Protein AF-A0A4Q0J1G7-F1 (afdb_monomer_lite)

Foldseek 3Di:
DDPVLVVVVVLQVVQVVVDPDDDALPSCVVRSVDHSVVVVVSVPDDDPVVVVVVVVCCVVVNPDPDDDDDDDDDDDDDPDDD

Structure (mmCIF, N/CA/C/O backbone):
data_AF-A0A4Q0J1G7-F1
#
_entry.id   AF-A0A4Q0J1G7-F1
#
loop_
_atom_site.group_PDB
_atom_site.id
_atom_site.type_symbol
_atom_site.label_atom_id
_atom_site.label_alt_id
_atom_site.label_comp_id
_atom_site.label_asym_id
_atom_site.label_entity_id
_atom_site.label_seq_id
_atom_site.pdbx_PDB_ins_code
_atom_site.Cartn_x
_atom_site.Cartn_y
_atom_site.Cartn_z
_atom_site.occupancy
_atom_site.B_iso_or_equiv
_atom_site.auth_seq_id
_atom_site.auth_comp_id
_atom_site.auth_asym_id
_atom_site.auth_atom_id
_atom_site.pdbx_PDB_model_num
ATOM 1 N N . MET A 1 1 ? 6.843 11.573 -5.094 1.00 72.69 1 MET A N 1
ATOM 2 C CA . MET A 1 1 ? 6.119 11.071 -3.901 1.00 72.69 1 MET A CA 1
ATOM 3 C C . MET A 1 1 ? 6.817 11.606 -2.657 1.00 72.69 1 MET A C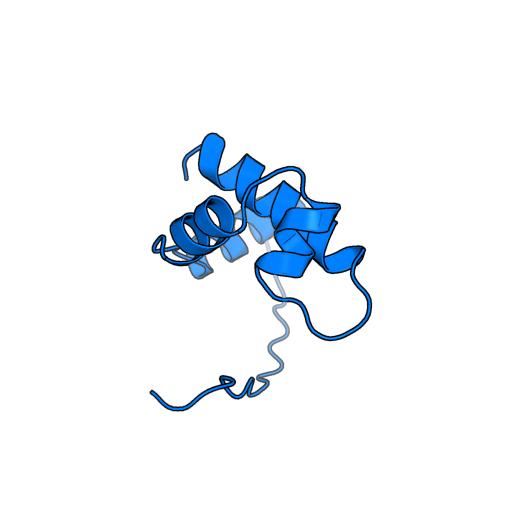 1
ATOM 5 O O . MET A 1 1 ? 8.036 11.712 -2.687 1.00 72.69 1 MET A O 1
ATOM 9 N N . SER A 1 2 ? 6.104 12.016 -1.600 1.00 86.06 2 SER A N 1
ATOM 10 C CA . SER A 1 2 ? 6.780 12.610 -0.433 1.00 86.06 2 SER A CA 1
ATOM 11 C C . SER A 1 2 ? 7.577 11.555 0.347 1.00 86.06 2 SER A C 1
ATOM 13 O O . SER A 1 2 ? 7.115 10.426 0.524 1.00 86.06 2 SER A O 1
ATOM 15 N N . LYS A 1 3 ? 8.753 11.927 0.874 1.00 87.56 3 LYS A N 1
ATOM 16 C CA . LYS A 1 3 ? 9.582 11.047 1.725 1.00 87.56 3 LYS A CA 1
ATOM 17 C C . LYS A 1 3 ? 8.794 10.491 2.917 1.00 87.56 3 LYS A C 1
ATOM 19 O O . LYS A 1 3 ? 8.953 9.338 3.303 1.00 87.56 3 LYS A O 1
ATOM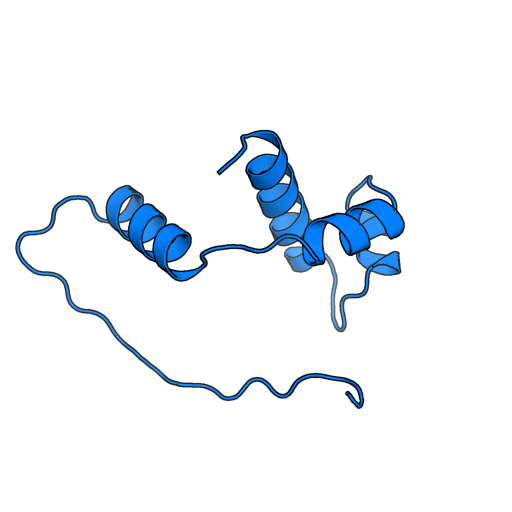 24 N N . ARG A 1 4 ? 7.889 11.303 3.472 1.00 89.94 4 ARG A N 1
ATOM 25 C CA . ARG A 1 4 ? 6.997 10.910 4.570 1.00 89.94 4 ARG A CA 1
ATOM 26 C C . ARG A 1 4 ? 6.042 9.785 4.166 1.00 89.94 4 ARG A C 1
ATOM 28 O O . ARG A 1 4 ? 5.864 8.852 4.944 1.00 89.94 4 ARG A O 1
ATOM 35 N N . PHE A 1 5 ? 5.445 9.871 2.978 1.00 87.69 5 PHE A N 1
ATOM 36 C CA . PHE A 1 5 ? 4.557 8.827 2.472 1.00 87.69 5 PHE A CA 1
ATOM 37 C C . PHE A 1 5 ? 5.327 7.533 2.182 1.00 87.69 5 PHE A C 1
ATOM 39 O O . PHE A 1 5 ? 4.889 6.471 2.610 1.00 87.69 5 PHE A O 1
ATOM 46 N N . LEU A 1 6 ? 6.507 7.620 1.556 1.00 88.38 6 LEU A N 1
ATOM 47 C CA . LEU A 1 6 ? 7.371 6.456 1.307 1.00 88.38 6 LEU A CA 1
ATOM 48 C C . LEU A 1 6 ? 7.744 5.728 2.606 1.00 88.38 6 LEU A C 1
ATOM 50 O O . LEU A 1 6 ? 7.576 4.515 2.709 1.00 88.38 6 LEU A O 1
ATOM 54 N N . ASN A 1 7 ? 8.158 6.470 3.638 1.00 92.12 7 ASN A N 1
ATOM 55 C CA . ASN A 1 7 ? 8.457 5.891 4.950 1.00 92.12 7 ASN A CA 1
ATOM 56 C C . ASN A 1 7 ? 7.238 5.192 5.569 1.00 92.12 7 ASN A C 1
ATOM 58 O O . ASN A 1 7 ? 7.372 4.137 6.188 1.00 92.12 7 ASN A O 1
ATOM 62 N N . TRP A 1 8 ? 6.045 5.771 5.410 1.00 93.19 8 TRP A N 1
ATOM 63 C CA . TRP A 1 8 ? 4.811 5.142 5.870 1.00 93.19 8 TRP A CA 1
ATOM 64 C C . TRP A 1 8 ? 4.472 3.873 5.075 1.00 93.19 8 TRP A C 1
ATOM 66 O O . TRP A 1 8 ? 4.061 2.880 5.677 1.00 93.19 8 TRP A O 1
ATOM 76 N N . LEU A 1 9 ? 4.663 3.877 3.755 1.00 92.81 9 LEU A N 1
ATOM 77 C CA . LEU A 1 9 ? 4.395 2.723 2.900 1.00 92.81 9 LEU A CA 1
ATOM 78 C C . LEU A 1 9 ? 5.318 1.550 3.258 1.00 92.81 9 LEU A C 1
ATOM 80 O O . LEU A 1 9 ? 4.833 0.448 3.504 1.00 92.81 9 LEU A O 1
ATOM 84 N N . ILE A 1 10 ? 6.624 1.804 3.400 1.00 93.50 10 ILE A N 1
ATOM 85 C CA . ILE A 1 10 ? 7.616 0.797 3.816 1.00 93.50 10 ILE A CA 1
ATOM 86 C C . ILE A 1 10 ? 7.258 0.213 5.186 1.00 93.50 10 ILE A C 1
ATOM 88 O O . ILE A 1 10 ? 7.253 -1.005 5.364 1.00 93.50 10 ILE A O 1
ATOM 92 N N . LEU A 1 11 ? 6.925 1.073 6.155 1.00 95.88 11 LEU A N 1
ATOM 93 C CA . LEU A 1 11 ? 6.471 0.641 7.477 1.00 95.88 11 LEU A CA 1
ATOM 94 C C . LEU A 1 11 ? 5.232 -0.258 7.375 1.00 95.88 11 LEU A C 1
ATOM 96 O O . LEU A 1 11 ? 5.173 -1.301 8.023 1.00 95.88 11 LEU A O 1
ATOM 100 N N . THR A 1 12 ? 4.255 0.133 6.558 1.00 96.00 12 THR A N 1
ATOM 101 C CA . THR A 1 12 ? 3.001 -0.607 6.382 1.00 96.00 12 THR A CA 1
ATOM 102 C C . THR A 1 12 ? 3.256 -1.987 5.784 1.00 96.00 12 THR A C 1
ATOM 104 O O . THR A 1 12 ? 2.795 -2.968 6.356 1.00 96.00 12 THR A O 1
ATOM 107 N N . ILE A 1 13 ? 4.045 -2.086 4.708 1.00 95.25 13 ILE A N 1
ATOM 108 C CA . ILE A 1 13 ? 4.385 -3.362 4.055 1.00 95.25 13 ILE A CA 1
ATOM 109 C C . ILE A 1 13 ? 5.094 -4.304 5.036 1.00 95.25 13 ILE A C 1
ATOM 111 O O . ILE A 1 13 ? 4.681 -5.451 5.196 1.00 95.25 13 ILE A O 1
ATOM 115 N N . ARG A 1 14 ? 6.107 -3.806 5.761 1.00 95.81 14 ARG A N 1
ATOM 116 C CA . ARG A 1 14 ? 6.811 -4.593 6.790 1.00 95.81 14 ARG A CA 1
ATOM 117 C C . ARG A 1 14 ? 5.862 -5.083 7.879 1.00 95.81 14 ARG A C 1
ATOM 119 O O . ARG A 1 14 ? 5.945 -6.229 8.295 1.00 95.81 14 ARG A O 1
ATOM 126 N N . THR A 1 15 ? 4.941 -4.228 8.318 1.00 96.50 15 THR A N 1
ATOM 127 C CA . THR A 1 15 ? 3.967 -4.582 9.357 1.00 96.50 15 THR A CA 1
ATOM 128 C C . THR A 1 15 ? 2.984 -5.646 8.862 1.00 96.50 15 THR A C 1
ATOM 130 O O . THR A 1 15 ? 2.681 -6.577 9.599 1.00 96.50 15 THR A O 1
ATOM 133 N N . VAL A 1 16 ? 2.505 -5.544 7.615 1.00 96.25 16 VAL A N 1
ATOM 134 C CA . VAL A 1 16 ? 1.620 -6.546 6.993 1.00 96.25 16 VAL A CA 1
ATOM 135 C C . VAL A 1 16 ? 2.294 -7.916 6.949 1.00 96.25 16 VAL A C 1
ATOM 137 O O . VAL A 1 16 ? 1.668 -8.896 7.339 1.00 96.25 16 VAL A O 1
ATOM 140 N N . ALA A 1 17 ? 3.571 -7.978 6.559 1.00 95.44 17 ALA A N 1
ATOM 141 C CA . ALA A 1 17 ? 4.329 -9.229 6.482 1.00 95.44 17 ALA A CA 1
ATOM 142 C C . ALA A 1 17 ? 4.477 -9.954 7.837 1.00 95.44 17 ALA A C 1
ATOM 144 O O . ALA A 1 17 ? 4.695 -11.161 7.865 1.00 95.44 17 ALA A O 1
ATOM 145 N N . LEU A 1 18 ? 4.338 -9.237 8.959 1.00 92.25 18 LEU A N 1
ATOM 146 C CA . LEU A 1 18 ? 4.438 -9.791 10.314 1.00 92.25 18 LEU A CA 1
ATOM 147 C C . LEU A 1 18 ? 3.090 -10.242 10.901 1.00 92.25 18 LEU A C 1
ATOM 149 O O . LEU A 1 18 ? 3.063 -10.869 11.960 1.00 92.25 18 LEU A O 1
ATOM 153 N N . ILE A 1 19 ? 1.961 -9.898 10.273 1.00 94.31 19 ILE A N 1
ATOM 154 C CA . ILE A 1 19 ? 0.627 -10.159 10.822 1.00 94.31 19 ILE A CA 1
AT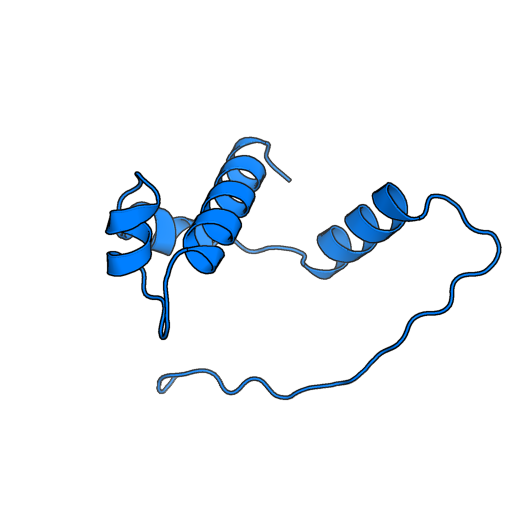OM 155 C C . ILE A 1 19 ? 0.026 -11.401 10.149 1.00 94.31 19 ILE A C 1
ATOM 157 O O . ILE A 1 19 ? -0.377 -11.323 8.991 1.00 94.31 19 ILE A O 1
ATOM 161 N N . PRO A 1 20 ? -0.144 -12.528 10.865 1.00 90.81 20 PRO A N 1
ATOM 162 C CA . PRO A 1 20 ? -0.801 -13.696 10.292 1.00 90.81 20 PRO A CA 1
ATOM 163 C C . PRO A 1 20 ? -2.306 -13.456 10.091 1.00 90.81 20 PRO A C 1
ATOM 165 O O . PRO A 1 20 ? -3.005 -12.946 10.980 1.00 90.81 20 PRO A O 1
ATOM 168 N N . GLY A 1 21 ? -2.830 -13.868 8.937 1.00 89.31 21 GLY A N 1
ATOM 169 C CA . GLY A 1 21 ? -4.251 -13.782 8.593 1.00 89.31 21 GLY A CA 1
ATOM 170 C C . GLY A 1 21 ? -4.722 -12.368 8.228 1.00 89.31 21 GLY A C 1
ATOM 171 O O . GLY A 1 21 ? -3.971 -11.552 7.706 1.00 89.31 21 GLY A O 1
ATOM 172 N N . LYS A 1 22 ? -6.001 -12.063 8.490 1.00 88.88 22 LYS A N 1
ATOM 173 C CA . LYS A 1 22 ? -6.628 -10.798 8.063 1.00 88.88 22 LYS A CA 1
ATOM 174 C C . LYS A 1 22 ? -5.994 -9.577 8.735 1.00 88.88 22 LYS A C 1
ATOM 176 O O . LYS A 1 22 ? -5.974 -9.483 9.964 1.00 88.88 22 LYS A O 1
ATOM 181 N N . VAL A 1 23 ? -5.565 -8.604 7.939 1.00 93.12 23 VAL A N 1
ATOM 182 C CA . VAL A 1 23 ? -5.011 -7.334 8.424 1.00 93.12 23 VAL A CA 1
ATOM 183 C C . VAL A 1 23 ? -6.105 -6.266 8.478 1.00 93.12 23 VAL A C 1
ATOM 185 O O . VAL A 1 23 ? -6.873 -6.098 7.538 1.00 93.12 23 VAL A O 1
ATOM 188 N N . ASN A 1 24 ? -6.172 -5.526 9.584 1.00 93.62 24 ASN A N 1
ATOM 189 C CA . ASN A 1 24 ? -7.015 -4.338 9.730 1.00 93.62 24 ASN A CA 1
ATOM 190 C C . ASN A 1 24 ? -6.215 -3.213 10.411 1.00 93.62 24 ASN A C 1
ATOM 192 O O . ASN A 1 24 ? -5.108 -3.445 10.906 1.00 93.62 24 ASN A O 1
ATOM 196 N N . PHE A 1 25 ? -6.759 -1.993 10.459 1.00 95.62 25 PHE A N 1
ATOM 197 C CA . PHE A 1 25 ? -6.036 -0.842 11.017 1.00 95.62 25 PHE A CA 1
ATOM 198 C C . PHE A 1 25 ? -5.694 -0.993 12.505 1.00 95.62 25 PHE A C 1
ATOM 200 O O . PHE A 1 25 ? -4.661 -0.486 12.937 1.00 95.62 25 PHE A O 1
ATOM 207 N N . THR A 1 26 ? -6.494 -1.729 13.280 1.00 95.12 26 THR A N 1
ATOM 208 C CA . THR A 1 26 ? -6.196 -2.030 14.688 1.00 95.12 26 THR A CA 1
ATOM 209 C C . THR A 1 26 ? -4.972 -2.936 14.813 1.00 95.12 26 THR A C 1
ATOM 211 O O . THR A 1 26 ? -4.085 -2.666 15.621 1.00 95.12 26 THR A O 1
ATOM 214 N N . ARG A 1 27 ? -4.872 -3.982 13.982 1.00 95.31 27 ARG A N 1
ATOM 215 C CA . ARG A 1 27 ? -3.700 -4.871 13.956 1.00 95.31 27 ARG A CA 1
ATOM 216 C C . ARG A 1 27 ? -2.462 -4.132 13.453 1.00 95.31 27 ARG A C 1
ATOM 218 O O . ARG A 1 27 ? -1.424 -4.213 14.096 1.00 95.31 27 ARG A O 1
ATOM 225 N N . LEU A 1 28 ? -2.577 -3.337 12.388 1.00 96.50 28 LEU A N 1
ATOM 226 C CA . LEU A 1 28 ? -1.476 -2.477 11.933 1.00 96.50 28 LEU A CA 1
ATOM 227 C C . LEU A 1 28 ? -1.015 -1.517 13.030 1.00 96.50 28 LEU A C 1
ATOM 229 O O . LEU A 1 28 ? 0.180 -1.314 13.206 1.00 96.50 28 LEU A O 1
ATOM 233 N N . SER A 1 29 ? -1.947 -0.963 13.807 1.00 96.19 29 SER A N 1
ATOM 234 C CA . SER A 1 29 ? -1.608 -0.079 14.918 1.00 96.19 29 SER A CA 1
ATOM 235 C C . SER A 1 29 ? -0.836 -0.791 16.027 1.00 96.19 29 SER A C 1
ATOM 237 O O . SER A 1 29 ? 0.133 -0.239 16.542 1.00 96.19 29 SER A O 1
ATOM 239 N N . ARG A 1 30 ? -1.222 -2.035 16.338 1.00 94.69 30 ARG A N 1
ATOM 240 C CA . ARG A 1 30 ? -0.571 -2.872 17.352 1.00 94.69 30 ARG A CA 1
ATOM 241 C C . ARG A 1 30 ? 0.892 -3.175 17.022 1.00 94.69 30 ARG A C 1
ATOM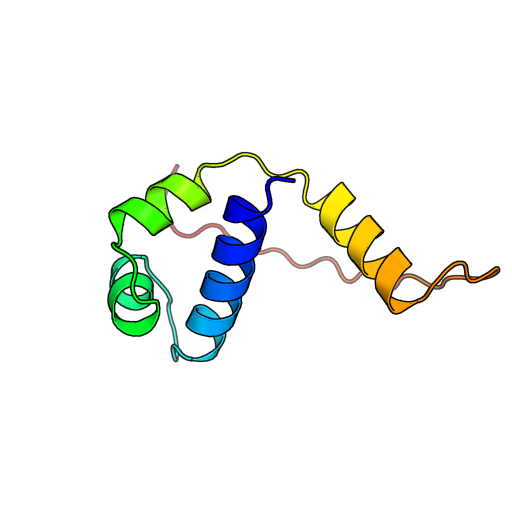 243 O O . ARG A 1 30 ? 1.715 -3.145 17.926 1.00 94.69 30 ARG A O 1
ATOM 250 N N . TYR A 1 31 ? 1.207 -3.461 15.758 1.00 94.38 31 TYR A N 1
ATOM 251 C CA . TYR A 1 31 ? 2.552 -3.907 15.359 1.00 94.38 31 TYR A CA 1
ATOM 252 C C . TYR A 1 31 ? 3.395 -2.822 14.666 1.00 94.38 31 TYR A C 1
ATOM 254 O O . TYR A 1 31 ? 4.614 -2.925 14.632 1.00 94.38 31 TYR A O 1
ATOM 262 N N . GLY A 1 32 ? 2.772 -1.775 14.123 1.00 92.69 32 GLY A N 1
ATOM 263 C CA . GLY A 1 32 ? 3.432 -0.772 13.281 1.00 92.69 32 GLY A CA 1
ATOM 264 C C . GLY A 1 32 ? 3.794 0.541 13.979 1.00 92.69 32 GLY A C 1
ATOM 265 O O . GLY A 1 32 ? 4.218 1.479 13.309 1.00 92.69 32 GLY A O 1
ATOM 266 N N . GLY A 1 33 ? 3.582 0.675 15.294 1.00 92.88 33 GLY A N 1
ATOM 267 C CA . GLY A 1 33 ? 3.998 1.863 16.063 1.00 92.88 33 GLY A CA 1
ATOM 268 C C . GLY A 1 33 ? 3.313 3.180 15.658 1.00 92.88 33 GLY A C 1
ATOM 269 O O . GLY A 1 33 ? 3.827 4.269 15.915 1.00 92.88 33 GLY A O 1
ATOM 270 N N . ARG A 1 34 ? 2.160 3.105 14.984 1.00 95.31 34 ARG A N 1
ATOM 271 C CA . ARG A 1 34 ? 1.322 4.248 14.578 1.00 95.31 34 ARG A CA 1
ATOM 272 C C . ARG A 1 34 ? -0.121 3.983 14.980 1.00 95.31 34 ARG A C 1
ATOM 274 O O . ARG A 1 34 ? -0.502 2.840 15.195 1.00 95.31 34 ARG A O 1
ATOM 281 N N . THR A 1 35 ? -0.948 5.019 15.067 1.00 96.94 35 THR A N 1
ATOM 282 C CA . THR A 1 35 ? -2.368 4.842 15.407 1.00 96.94 35 THR A CA 1
ATOM 283 C C . THR A 1 35 ? -3.159 4.290 14.221 1.00 96.94 35 THR A C 1
ATOM 285 O O . THR A 1 35 ? -2.832 4.554 13.060 1.00 96.94 35 THR A O 1
ATOM 288 N N . ALA A 1 36 ? -4.257 3.585 14.501 1.00 97.12 36 ALA A N 1
ATOM 289 C CA . ALA A 1 36 ? -5.198 3.139 13.471 1.00 97.12 36 ALA A CA 1
ATOM 290 C C . ALA A 1 36 ? -5.718 4.314 12.615 1.00 97.12 36 ALA A C 1
ATOM 292 O O . ALA A 1 36 ? -5.839 4.184 11.398 1.00 97.12 36 ALA A O 1
ATOM 293 N N . LYS A 1 37 ? -5.939 5.488 13.231 1.00 96.75 37 LYS A N 1
ATOM 294 C CA . LYS A 1 37 ? -6.330 6.729 12.538 1.00 96.75 37 LYS A CA 1
ATOM 295 C C . LYS A 1 37 ? -5.279 7.175 11.518 1.00 96.75 37 LYS A C 1
ATOM 297 O O . LYS A 1 37 ? -5.640 7.554 10.408 1.00 96.75 37 LYS A O 1
ATOM 302 N N . THR A 1 38 ? -3.992 7.102 11.863 1.00 95.12 38 THR A N 1
ATOM 303 C CA . THR A 1 38 ? -2.896 7.441 10.943 1.00 95.12 38 THR A CA 1
ATOM 304 C C . THR A 1 38 ? -2.859 6.495 9.746 1.00 95.12 38 THR A C 1
ATOM 306 O O . THR A 1 38 ? -2.743 6.964 8.615 1.00 95.12 38 THR A O 1
ATOM 309 N N . PHE A 1 39 ? -3.010 5.183 9.965 1.00 95.56 39 PHE A N 1
ATOM 310 C CA . PHE A 1 39 ? -3.122 4.230 8.858 1.00 95.56 39 PHE A CA 1
ATOM 311 C C . PHE A 1 39 ? -4.332 4.551 7.975 1.00 95.56 39 PHE A C 1
ATOM 313 O O . PHE A 1 39 ? -4.156 4.759 6.780 1.00 95.56 39 PHE A O 1
ATOM 320 N N . ALA A 1 40 ? -5.526 4.698 8.553 1.00 94.62 40 ALA A N 1
ATOM 321 C CA . ALA A 1 40 ? -6.739 5.016 7.800 1.00 94.62 40 ALA A CA 1
ATOM 322 C C . ALA A 1 40 ? -6.611 6.311 6.978 1.00 94.62 40 ALA A C 1
ATOM 324 O O . ALA A 1 40 ? -7.065 6.365 5.841 1.00 94.62 40 ALA A O 1
ATOM 325 N N . SER A 1 41 ? -5.976 7.347 7.534 1.00 94.19 41 SER A N 1
ATOM 326 C CA . SER A 1 41 ? -5.723 8.608 6.830 1.00 94.19 41 SER A CA 1
ATOM 327 C C . SER A 1 41 ? -4.794 8.419 5.632 1.00 94.19 41 SER A C 1
ATOM 329 O O . SER A 1 41 ? -5.087 8.912 4.548 1.00 94.19 41 SER A O 1
ATOM 331 N N . ASN A 1 42 ? -3.685 7.700 5.803 1.00 93.56 42 ASN A N 1
ATOM 332 C CA . ASN A 1 42 ? -2.724 7.501 4.722 1.00 93.56 42 ASN A CA 1
ATOM 333 C C . ASN A 1 42 ? -3.261 6.568 3.626 1.00 93.56 42 ASN A C 1
ATOM 335 O O . ASN A 1 42 ? -3.016 6.843 2.457 1.00 93.56 42 ASN A O 1
ATOM 339 N N . PHE A 1 43 ? -4.060 5.547 3.967 1.00 92.12 43 PHE A N 1
ATOM 340 C CA . PHE A 1 43 ? -4.731 4.672 2.990 1.00 92.12 43 PHE A CA 1
ATOM 341 C C . PHE A 1 43 ? -5.751 5.404 2.098 1.00 92.12 43 PHE A C 1
ATOM 343 O O . PHE A 1 43 ? -6.101 4.892 1.042 1.00 92.12 43 PHE A O 1
ATOM 350 N N . LYS A 1 44 ? -6.222 6.594 2.495 1.00 91.25 44 LYS A N 1
ATOM 351 C CA . LYS A 1 44 ? -7.077 7.459 1.659 1.00 91.25 44 LYS A CA 1
ATOM 352 C C . LYS A 1 44 ? -6.286 8.332 0.684 1.00 91.25 44 LYS A C 1
ATOM 354 O O . LYS A 1 44 ? -6.885 9.009 -0.146 1.00 91.25 44 LYS A O 1
ATOM 359 N N . THR A 1 45 ? -4.961 8.371 0.808 1.00 90.44 45 THR A N 1
ATOM 360 C CA . THR A 1 45 ? -4.115 9.164 -0.087 1.00 90.44 45 THR A CA 1
ATOM 361 C C . THR A 1 45 ? -4.191 8.568 -1.485 1.00 90.44 45 THR A C 1
ATOM 363 O O . THR A 1 45 ? -4.004 7.364 -1.646 1.00 90.44 45 THR A O 1
ATOM 366 N N . SER A 1 46 ? -4.446 9.404 -2.491 1.00 91.56 46 SER A N 1
ATOM 367 C CA . SER A 1 46 ? -4.361 8.972 -3.885 1.00 91.56 46 SER A CA 1
ATOM 368 C C . SER A 1 46 ? -2.910 8.663 -4.249 1.00 91.56 46 SER A C 1
ATOM 370 O O . SER A 1 46 ? -2.000 9.436 -3.933 1.00 91.56 46 SER A O 1
ATOM 372 N N . VAL A 1 47 ? -2.697 7.523 -4.899 1.00 90.38 47 VAL A N 1
ATOM 373 C CA . VAL A 1 47 ? -1.378 7.043 -5.308 1.00 90.38 47 VAL A CA 1
ATOM 374 C C . VAL A 1 47 ? -1.452 6.608 -6.758 1.00 90.38 47 VAL A C 1
ATOM 376 O O . VAL A 1 47 ? -2.281 5.779 -7.128 1.00 90.38 47 VAL A O 1
ATOM 379 N N . ASP A 1 48 ? -0.539 7.138 -7.562 1.00 92.38 48 ASP A N 1
ATOM 380 C CA . ASP A 1 48 ? -0.271 6.625 -8.898 1.00 92.38 48 ASP A CA 1
ATOM 381 C C . ASP A 1 48 ? 0.569 5.344 -8.783 1.00 92.38 48 ASP A C 1
ATOM 383 O O . ASP A 1 48 ? 1.803 5.375 -8.771 1.00 92.38 48 ASP A O 1
ATOM 387 N N . TRP A 1 49 ? -0.117 4.212 -8.609 1.00 90.12 49 TRP A N 1
ATOM 388 C CA . TRP A 1 49 ? 0.520 2.901 -8.468 1.00 90.12 49 TRP A CA 1
ATOM 389 C C . TRP A 1 49 ? 1.280 2.478 -9.726 1.00 90.12 49 TRP A C 1
ATOM 391 O O . TRP A 1 49 ? 2.288 1.785 -9.617 1.00 90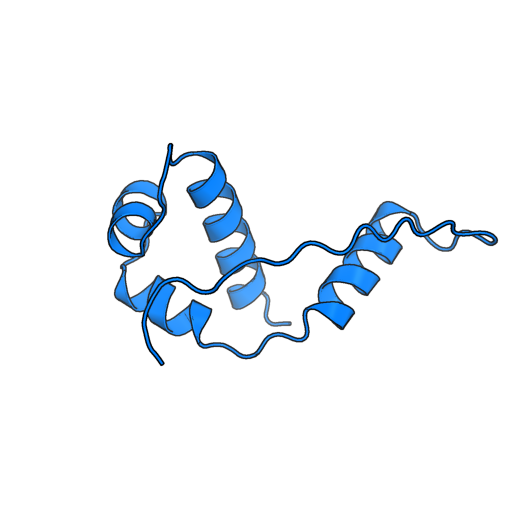.12 49 TRP A O 1
ATOM 401 N N . MET A 1 50 ? 0.847 2.929 -10.906 1.00 90.62 50 MET A N 1
ATOM 402 C CA . MET A 1 50 ? 1.538 2.635 -12.158 1.00 90.62 50 MET A CA 1
ATOM 403 C C . MET A 1 50 ? 2.912 3.303 -12.176 1.00 90.62 50 MET A C 1
ATOM 405 O O . MET A 1 50 ? 3.916 2.635 -12.414 1.00 90.62 50 MET A O 1
ATOM 409 N N . LYS A 1 51 ? 2.981 4.590 -11.818 1.00 91.12 51 LYS A N 1
ATOM 410 C CA . LYS A 1 51 ? 4.252 5.310 -11.689 1.00 91.12 51 LYS A CA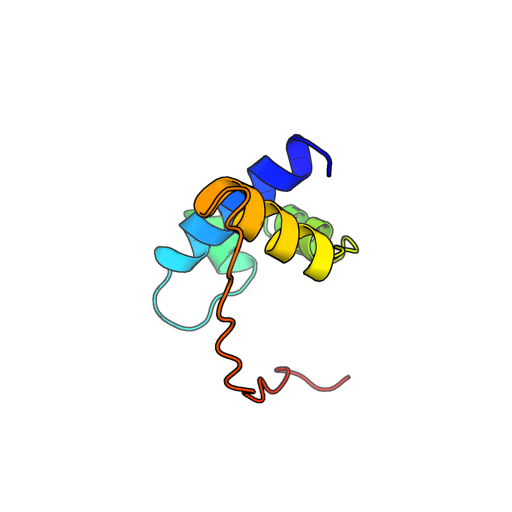 1
ATOM 411 C C . LYS A 1 51 ? 5.174 4.698 -10.636 1.00 91.12 51 LYS A C 1
ATOM 413 O O . LYS A 1 51 ? 6.382 4.662 -10.847 1.00 91.12 51 LYS A O 1
ATOM 418 N N . VAL A 1 52 ? 4.625 4.218 -9.517 1.00 88.62 52 VAL A N 1
ATOM 419 C CA . VAL A 1 52 ? 5.411 3.505 -8.494 1.00 88.62 52 VAL A CA 1
ATOM 420 C C . VAL A 1 52 ? 6.009 2.224 -9.068 1.00 88.62 52 VAL A C 1
ATOM 422 O O . VAL A 1 52 ? 7.215 2.032 -8.959 1.00 88.62 52 VAL A O 1
ATOM 425 N N . ASN A 1 53 ? 5.196 1.382 -9.707 1.00 87.50 53 ASN A N 1
ATOM 426 C CA . ASN A 1 53 ? 5.651 0.103 -10.252 1.00 87.50 53 ASN A CA 1
ATOM 427 C C . ASN A 1 53 ? 6.705 0.287 -11.351 1.00 87.50 53 ASN A C 1
ATOM 429 O O . ASN A 1 53 ? 7.717 -0.405 -11.333 1.00 87.50 53 ASN A O 1
ATOM 433 N N . ILE A 1 54 ? 6.501 1.242 -12.267 1.00 87.75 54 ILE A N 1
ATOM 434 C CA . ILE A 1 54 ? 7.472 1.561 -13.325 1.00 87.75 54 ILE A CA 1
ATOM 435 C C . ILE A 1 54 ? 8.785 2.053 -12.714 1.00 87.75 54 ILE A C 1
ATOM 437 O O . ILE A 1 54 ? 9.845 1.568 -13.094 1.00 87.75 54 ILE A O 1
ATOM 441 N N . GLY A 1 55 ? 8.719 2.969 -11.740 1.00 87.88 55 GLY A N 1
ATOM 442 C CA . GLY A 1 55 ? 9.915 3.465 -11.058 1.00 87.88 55 GLY A CA 1
ATOM 443 C C . GLY A 1 55 ? 10.686 2.345 -10.358 1.00 87.88 55 GLY A C 1
ATOM 444 O O . GLY A 1 55 ? 11.893 2.238 -10.528 1.00 87.88 55 GLY A O 1
ATOM 445 N N . MET A 1 56 ? 9.990 1.448 -9.650 1.00 87.38 56 MET A N 1
ATOM 446 C CA . MET A 1 56 ? 10.624 0.285 -9.019 1.00 87.38 56 MET A CA 1
ATOM 447 C C . MET A 1 56 ? 11.247 -0.669 -10.044 1.00 87.38 56 MET A C 1
ATOM 449 O O . MET A 1 56 ? 12.343 -1.167 -9.816 1.00 87.38 56 MET A O 1
ATOM 453 N N . ALA A 1 57 ? 10.579 -0.920 -11.173 1.00 86.75 57 ALA A N 1
ATOM 454 C CA . ALA A 1 57 ? 11.131 -1.758 -12.233 1.00 86.75 57 ALA A CA 1
ATOM 455 C C . ALA A 1 57 ? 12.405 -1.140 -12.835 1.00 86.75 57 ALA A C 1
ATOM 457 O O . ALA A 1 57 ? 13.401 -1.839 -12.997 1.00 86.75 57 ALA A O 1
ATOM 458 N N . GLN A 1 58 ? 12.408 0.169 -13.099 1.00 87.38 58 GLN A N 1
ATOM 459 C CA . GLN A 1 58 ? 13.585 0.890 -13.593 1.00 87.38 58 GLN A CA 1
ATOM 460 C C . GLN A 1 58 ? 14.743 0.862 -12.587 1.00 87.38 58 GLN A C 1
ATOM 462 O O . GLN A 1 58 ? 15.878 0.610 -12.979 1.00 87.38 58 GLN A O 1
ATOM 467 N N . ASP A 1 59 ? 14.460 1.058 -11.296 1.00 87.88 59 ASP A N 1
ATOM 468 C CA . ASP A 1 59 ? 15.475 1.011 -10.238 1.00 87.88 59 ASP A CA 1
ATOM 469 C C . ASP A 1 59 ? 16.063 -0.403 -10.059 1.00 87.88 59 ASP A C 1
ATOM 471 O O . ASP A 1 59 ? 17.251 -0.548 -9.775 1.00 87.88 59 ASP A O 1
ATOM 475 N N . CYS A 1 60 ? 15.246 -1.454 -10.206 1.00 88.25 60 CYS A N 1
ATOM 476 C CA . CYS A 1 60 ? 15.674 -2.841 -10.003 1.00 88.25 60 CYS A CA 1
ATOM 477 C C . CYS A 1 60 ? 16.363 -3.465 -11.223 1.00 88.25 60 CYS A C 1
ATOM 479 O O . CYS A 1 60 ? 17.297 -4.245 -11.048 1.00 88.25 60 CYS A O 1
ATOM 481 N N . PHE A 1 61 ? 15.890 -3.171 -12.435 1.00 84.81 61 PHE A N 1
ATOM 482 C CA . PHE A 1 61 ? 16.353 -3.819 -13.668 1.00 84.81 61 PHE A CA 1
ATOM 483 C C . PHE A 1 61 ? 17.226 -2.905 -14.540 1.00 84.81 61 PHE A C 1
ATOM 485 O O . PHE A 1 61 ? 17.870 -3.388 -15.469 1.00 84.81 61 PHE A O 1
ATOM 492 N N . GLY A 1 62 ? 17.289 -1.606 -14.230 1.00 82.38 62 GLY A N 1
ATOM 493 C CA . GLY A 1 62 ? 18.003 -0.615 -15.029 1.00 82.38 62 GLY A CA 1
ATOM 494 C C . GLY A 1 62 ? 17.348 -0.360 -16.388 1.00 82.38 62 GLY A C 1
ATOM 495 O O . GLY A 1 62 ? 16.216 -0.766 -16.663 1.00 82.38 62 GLY A O 1
ATOM 496 N N . SER A 1 63 ? 18.077 0.334 -17.259 1.00 75.06 63 SER A N 1
ATOM 497 C CA . SER A 1 63 ? 17.748 0.445 -18.680 1.00 75.06 63 SER A CA 1
ATOM 498 C C . SER A 1 63 ? 18.203 -0.828 -19.396 1.00 75.06 63 SER A C 1
ATOM 500 O O . SER A 1 63 ? 19.338 -0.901 -19.862 1.00 75.06 63 SER A O 1
ATOM 502 N N . ALA A 1 64 ? 17.347 -1.846 -19.419 1.00 71.62 64 ALA A N 1
ATOM 503 C CA . ALA A 1 64 ? 17.545 -3.008 -20.277 1.00 71.62 64 ALA A CA 1
ATOM 504 C C . ALA A 1 64 ? 17.045 -2.687 -21.692 1.00 71.62 64 ALA A C 1
ATOM 506 O O . ALA A 1 64 ? 15.966 -2.110 -21.836 1.00 71.62 64 ALA A O 1
ATOM 507 N N . ASP A 1 65 ? 17.811 -3.074 -22.713 1.00 74.31 65 ASP A N 1
ATOM 508 C CA . ASP A 1 65 ? 17.402 -2.911 -24.115 1.00 74.31 65 ASP A CA 1
ATOM 509 C C . ASP A 1 65 ? 16.175 -3.783 -24.448 1.00 74.31 65 ASP A C 1
ATOM 511 O O . ASP A 1 65 ? 15.302 -3.354 -25.199 1.00 74.31 65 ASP A O 1
ATOM 515 N N . ASP A 1 66 ? 16.059 -4.951 -23.799 1.00 81.69 66 ASP A N 1
ATOM 516 C CA . ASP A 1 66 ? 14.927 -5.873 -23.909 1.00 81.69 66 ASP A CA 1
ATOM 517 C C . ASP A 1 66 ? 14.329 -6.185 -22.524 1.00 81.69 66 ASP A C 1
ATOM 519 O O . ASP A 1 66 ? 15.022 -6.644 -21.612 1.00 81.69 66 ASP A O 1
ATOM 523 N N . MET A 1 67 ? 13.016 -5.977 -22.361 1.00 81.56 67 MET A N 1
ATOM 524 C CA . MET A 1 67 ? 12.277 -6.278 -21.128 1.00 81.56 67 MET A CA 1
ATOM 525 C C . MET A 1 67 ? 11.069 -7.169 -21.423 1.00 81.56 67 MET A C 1
ATOM 527 O O . MET A 1 67 ? 10.158 -6.784 -22.154 1.00 81.56 67 MET A O 1
ATOM 531 N N . ALA A 1 68 ? 11.023 -8.344 -20.793 1.00 85.94 68 ALA A N 1
ATOM 532 C CA . ALA A 1 68 ? 9.845 -9.204 -20.797 1.00 85.94 68 ALA A CA 1
ATOM 533 C C . ALA A 1 68 ? 8.980 -8.927 -19.557 1.00 85.94 68 ALA A C 1
ATOM 535 O O . ALA A 1 68 ? 9.469 -8.981 -18.428 1.00 85.94 68 ALA A O 1
ATOM 536 N N . VAL A 1 69 ? 7.687 -8.659 -19.756 1.00 84.00 69 VAL A N 1
ATOM 537 C CA . VAL A 1 69 ? 6.718 -8.431 -18.672 1.00 84.00 69 VAL A CA 1
ATOM 538 C C . VAL A 1 69 ? 5.702 -9.567 -18.663 1.00 84.00 69 VAL A C 1
ATOM 540 O O . VAL A 1 69 ? 4.946 -9.737 -19.617 1.00 84.00 69 VAL A O 1
ATOM 543 N N . ALA A 1 70 ? 5.664 -10.335 -17.576 1.00 88.25 70 ALA A N 1
ATOM 544 C CA . ALA A 1 70 ? 4.618 -11.325 -17.350 1.00 88.25 70 ALA A CA 1
ATOM 545 C C . ALA A 1 70 ? 3.410 -10.660 -16.672 1.00 88.25 70 ALA A C 1
ATOM 547 O O . ALA A 1 70 ? 3.558 -10.001 -15.642 1.00 88.25 70 ALA A O 1
ATOM 548 N N . ILE A 1 71 ? 2.216 -10.839 -17.242 1.00 87.12 71 ILE A N 1
ATOM 549 C CA . ILE A 1 71 ? 0.956 -10.340 -16.679 1.00 87.12 71 ILE A CA 1
ATOM 550 C C . ILE A 1 71 ? 0.037 -11.535 -16.450 1.00 87.12 71 ILE A C 1
ATOM 552 O O . ILE A 1 71 ? -0.420 -12.155 -17.406 1.00 87.12 71 ILE A O 1
ATOM 556 N N . ASP A 1 72 ? -0.248 -11.822 -15.183 1.00 90.62 72 ASP A N 1
ATOM 557 C CA . ASP A 1 72 ? -1.259 -12.793 -14.768 1.00 90.62 72 ASP A CA 1
ATOM 558 C C . ASP A 1 72 ? -2.400 -12.046 -14.053 1.00 90.62 72 ASP A C 1
ATOM 560 O O . ASP A 1 72 ? -2.257 -11.653 -12.887 1.00 90.62 72 ASP A O 1
ATOM 564 N N . PRO A 1 73 ? -3.497 -11.715 -14.757 1.00 88.12 73 PRO A N 1
ATOM 565 C CA . PRO A 1 73 ? -4.578 -10.941 -14.174 1.00 88.12 73 PRO A CA 1
ATOM 566 C C . PRO A 1 73 ? -5.329 -11.775 -13.131 1.00 88.12 73 PRO A C 1
ATOM 568 O O . PRO A 1 73 ? -5.919 -12.807 -13.435 1.00 88.12 73 PRO A O 1
ATOM 571 N N . SER A 1 74 ? -5.383 -11.270 -11.900 1.00 89.12 74 SER A N 1
ATOM 572 C CA . SER A 1 74 ? -6.176 -11.856 -10.820 1.00 89.12 74 SER A CA 1
ATOM 573 C C . SER A 1 74 ? -7.254 -10.887 -10.343 1.00 89.12 74 SER A C 1
ATOM 575 O O . SER A 1 74 ? -7.052 -9.673 -10.261 1.00 89.12 74 SER A O 1
ATOM 577 N N . PHE A 1 75 ? -8.429 -11.427 -10.021 1.00 89.12 75 PHE A N 1
ATOM 578 C CA . PHE A 1 75 ? -9.510 -10.647 -9.433 1.00 89.12 75 PHE A CA 1
ATOM 579 C C . PHE A 1 75 ? -9.398 -10.655 -7.908 1.00 89.12 75 PHE A C 1
ATOM 581 O O . PHE A 1 75 ? -9.503 -11.701 -7.268 1.00 89.12 75 PHE A O 1
ATOM 588 N N . ILE A 1 76 ? -9.234 -9.471 -7.319 1.00 86.25 76 ILE A N 1
ATOM 589 C CA . ILE A 1 76 ? -9.275 -9.282 -5.869 1.00 86.25 76 ILE A CA 1
ATOM 590 C C . ILE A 1 76 ? -10.616 -8.645 -5.519 1.00 86.25 76 ILE A C 1
ATOM 592 O O . ILE A 1 76 ? -10.818 -7.442 -5.695 1.00 86.25 76 ILE A O 1
ATOM 596 N N . SER A 1 77 ? -11.542 -9.450 -4.997 1.00 85.19 77 SER A N 1
ATOM 597 C CA . SER A 1 77 ? -12.826 -8.941 -4.519 1.00 85.19 77 SER A CA 1
ATOM 598 C C . SER A 1 77 ? -12.612 -7.981 -3.349 1.00 85.19 77 SER A C 1
ATOM 600 O O . SER A 1 77 ? -11.938 -8.319 -2.369 1.00 85.19 77 SER A O 1
ATOM 602 N N . LYS A 1 78 ? -13.231 -6.801 -3.406 1.00 80.44 78 LYS A N 1
ATOM 603 C CA . LYS A 1 78 ? -13.267 -5.893 -2.259 1.00 80.44 78 LYS A CA 1
ATOM 604 C C . LYS A 1 78 ? -14.096 -6.527 -1.139 1.00 80.44 78 LYS A C 1
ATOM 606 O O . LYS A 1 78 ? -15.169 -7.066 -1.387 1.00 80.44 78 LYS A O 1
ATOM 611 N N . SER A 1 79 ? -13.604 -6.457 0.096 1.00 70.69 79 SER A N 1
ATOM 612 C CA . SER A 1 79 ? -14.395 -6.853 1.264 1.00 70.69 79 SER A CA 1
ATOM 613 C C . SER A 1 79 ? -15.247 -5.671 1.744 1.00 70.69 79 SER A C 1
ATOM 615 O O . SER A 1 79 ? -14.721 -4.576 1.948 1.00 70.69 79 SER A O 1
ATOM 617 N N . GLY A 1 80 ? -16.555 -5.898 1.905 1.00 64.62 80 GLY A N 1
ATOM 618 C CA . GLY A 1 80 ? -17.550 -4.896 2.319 1.00 64.62 80 GLY A CA 1
ATOM 619 C C . GLY A 1 80 ? -18.487 -4.452 1.188 1.00 64.62 80 GLY A C 1
ATOM 620 O O . GLY A 1 80 ? -18.102 -4.478 0.021 1.00 64.62 80 GLY A O 1
ATOM 621 N N . SER A 1 81 ? -19.718 -4.060 1.534 1.00 59.22 81 SER A N 1
ATOM 622 C CA . SER A 1 81 ? -20.630 -3.387 0.600 1.00 59.22 81 SER A CA 1
ATOM 623 C C . SER A 1 81 ? -20.183 -1.938 0.397 1.00 59.22 81 SER A C 1
ATOM 625 O O . SER A 1 81 ? -19.691 -1.308 1.338 1.00 59.22 81 SER A O 1
ATOM 627 N N . LEU A 1 82 ? -20.310 -1.444 -0.836 1.00 51.97 82 LEU A N 1
ATOM 628 C CA . LEU A 1 82 ? -20.119 -0.028 -1.162 1.00 51.97 82 LEU A CA 1
ATOM 629 C C . LEU A 1 82 ? -21.209 0.838 -0.528 1.00 51.97 82 LEU A C 1
ATOM 631 O O . LEU A 1 82 ? -22.349 0.337 -0.409 1.00 51.97 82 LEU A O 1
#

Sequence (82 aa):
MSKRFLNWLILTIRTVALIPGKVNFTRLSRYGGRTAKTFASNFKTSVDWMKVNIGMAQDCFGSADDMAVAIDPSFISKSGSL

Secondary structure (DSSP, 8-state):
--HHHHHHHHHHHHHHHTS-S---HHHHHHHHSS-HHHHHHHHTS---HHHHHHHHHHHHH-S-SS----------PPSS--

Radius of gyration: 15.74 Å; chains: 1; bounding box: 39×26×42 Å

pLDDT: mean 88.68, std 8.35, range [51.97, 97.12]